Protein AF-A0A0G1K9X2-F1 (afdb_monomer_lite)

Secondary structure (DSSP, 8-state):
-PPP----------------HHHHHHHHHHHHHHHS-HHHHHHHTTT-EEEEEETTEEEEE---TT--

Foldseek 3Di:
DDDDDDDDPPPPPPPPDDDPQQVVLVVVLVVVPVVDDVVCSVVWPPPKGFPDQDPNDTDIDDDDPPDD

Structure (mmCIF, N/CA/C/O backbone):
data_AF-A0A0G1K9X2-F1
#
_entry.id   AF-A0A0G1K9X2-F1
#
loop_
_atom_site.group_PDB
_atom_site.id
_atom_site.type_symbol
_atom_site.label_atom_id
_atom_site.label_alt_id
_atom_site.label_comp_id
_atom_site.label_asym_id
_atom_site.label_entity_id
_atom_site.label_seq_id
_atom_site.pdbx_PDB_ins_code
_atom_site.Cartn_x
_atom_site.Cartn_y
_atom_site.Cartn_z
_atom_site.occupancy
_atom_site.B_iso_or_equiv
_atom_site.auth_seq_id
_atom_site.auth_comp_id
_atom_site.auth_asym_id
_atom_site.auth_atom_id
_atom_site.pdbx_PDB_model_num
ATOM 1 N N . MET A 1 1 ? -15.204 15.223 65.780 1.00 41.94 1 MET A N 1
AT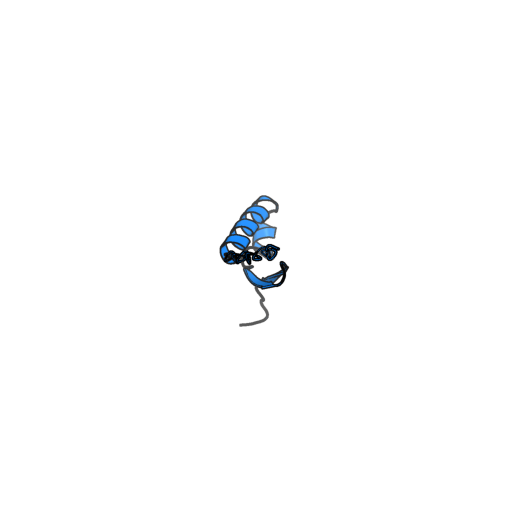OM 2 C CA . MET A 1 1 ? -14.797 14.132 64.868 1.00 41.94 1 MET A CA 1
ATOM 3 C C . MET A 1 1 ? -15.322 14.502 63.489 1.00 41.94 1 MET A C 1
ATOM 5 O O . MET A 1 1 ? -16.533 14.571 63.342 1.00 41.94 1 MET A O 1
ATOM 9 N N . ASN A 1 2 ? -14.450 14.853 62.539 1.00 40.50 2 ASN A N 1
ATOM 10 C CA . ASN A 1 2 ? -14.859 15.187 61.167 1.00 40.50 2 ASN A CA 1
ATOM 11 C C . ASN A 1 2 ? -14.866 13.918 60.305 1.00 40.50 2 ASN A C 1
ATOM 13 O O . ASN A 1 2 ? -13.923 13.132 60.418 1.00 40.50 2 ASN A O 1
ATOM 17 N N . PRO A 1 3 ? -15.872 13.713 59.438 1.00 55.66 3 PRO A N 1
ATOM 18 C CA . PRO A 1 3 ? -15.842 12.627 58.475 1.00 55.66 3 PRO A CA 1
ATOM 19 C C . PRO A 1 3 ? -14.846 12.961 57.356 1.00 55.66 3 PRO A C 1
ATOM 21 O O . PRO A 1 3 ? -14.802 14.077 56.841 1.00 55.66 3 PRO A O 1
ATOM 24 N N . ILE A 1 4 ? -14.019 11.976 57.018 1.00 53.91 4 ILE A N 1
ATOM 25 C CA . ILE A 1 4 ? -13.015 12.031 55.957 1.00 53.91 4 ILE A CA 1
ATOM 26 C C . ILE A 1 4 ? -13.753 12.119 54.616 1.00 53.91 4 ILE A C 1
ATOM 28 O O . ILE A 1 4 ? -14.490 11.209 54.243 1.00 53.91 4 ILE A O 1
ATOM 32 N N . SER A 1 5 ? -13.570 13.219 53.888 1.00 59.12 5 SER A N 1
ATOM 33 C CA . SER A 1 5 ? -14.033 13.359 52.509 1.00 59.12 5 SER A CA 1
ATOM 34 C C . SER A 1 5 ? -13.179 12.475 51.599 1.00 59.12 5 SER A C 1
ATOM 36 O O . SER A 1 5 ? -12.004 12.767 51.370 1.00 59.12 5 SER A O 1
ATOM 38 N N . HIS A 1 6 ? -13.762 11.390 51.093 1.00 55.62 6 HIS A N 1
ATOM 39 C CA . HIS A 1 6 ? -13.158 10.574 50.043 1.00 55.62 6 HIS A CA 1
ATOM 40 C C . HIS A 1 6 ? -12.962 11.408 48.763 1.00 55.62 6 HIS A C 1
ATOM 42 O O . HIS A 1 6 ? -13.903 12.087 48.340 1.00 55.62 6 HIS A O 1
ATOM 48 N N . PRO A 1 7 ? -11.778 11.369 48.123 1.00 54.88 7 PRO A N 1
ATOM 49 C CA . PRO A 1 7 ? -11.567 12.037 46.847 1.00 54.88 7 PRO A CA 1
ATOM 50 C C . PRO A 1 7 ? -12.394 11.344 45.760 1.00 54.88 7 PRO A C 1
ATOM 52 O O . PRO A 1 7 ? -12.284 10.139 45.541 1.00 54.88 7 PRO A O 1
ATOM 55 N N . SER A 1 8 ? -13.240 12.120 45.089 1.00 50.03 8 SER A N 1
ATOM 56 C CA . SER A 1 8 ? -14.020 11.692 43.932 1.00 50.03 8 SER A CA 1
ATOM 57 C C . SER A 1 8 ? -13.055 11.380 42.789 1.00 50.03 8 SER A C 1
ATOM 59 O O . SER A 1 8 ? -12.354 12.266 42.300 1.00 50.03 8 SER A O 1
ATOM 61 N N . THR A 1 9 ? -12.987 10.119 42.368 1.00 54.66 9 THR A N 1
ATOM 62 C CA . THR A 1 9 ? -12.234 9.713 41.179 1.00 54.66 9 THR A CA 1
ATOM 63 C C . THR A 1 9 ? -12.917 10.295 39.943 1.00 54.66 9 THR A C 1
ATOM 65 O O . THR A 1 9 ? -13.936 9.788 39.479 1.00 54.66 9 THR A O 1
ATOM 68 N N . THR A 1 10 ? -12.376 11.395 39.421 1.00 55.41 10 THR A N 1
ATOM 69 C CA . THR A 1 10 ? -12.753 11.947 38.117 1.00 55.41 10 THR A CA 1
ATOM 70 C C . THR A 1 10 ? -12.366 10.939 37.042 1.00 55.41 10 THR A C 1
ATOM 72 O O . THR A 1 10 ? -11.193 10.817 36.695 1.00 55.41 10 THR A O 1
ATOM 75 N N . ASN A 1 11 ? -13.347 10.204 36.517 1.00 58.72 11 ASN A N 1
ATOM 76 C CA . ASN A 1 11 ? -13.176 9.398 35.313 1.00 58.72 11 ASN A CA 1
ATOM 77 C C . ASN A 1 11 ? -12.817 10.337 34.154 1.00 58.72 11 ASN A C 1
ATOM 79 O O . ASN A 1 11 ? -13.677 11.030 33.610 1.00 58.72 11 ASN A O 1
ATOM 83 N N . SER A 1 12 ? -11.537 10.383 33.792 1.00 64.12 12 SER A N 1
ATOM 84 C CA . SER A 1 12 ? -11.073 11.004 32.559 1.00 64.12 12 SER A CA 1
ATOM 85 C C . SER A 1 12 ? -11.698 10.252 31.391 1.00 64.12 12 SER A C 1
ATOM 87 O O . SER A 1 12 ? -11.303 9.128 31.084 1.00 64.12 12 SER A O 1
ATOM 89 N N . ILE A 1 13 ? -12.707 10.858 30.771 1.00 70.31 13 ILE A N 1
ATOM 90 C CA . ILE A 1 13 ? -13.303 10.386 29.524 1.00 70.31 13 ILE A CA 1
ATOM 91 C C . ILE A 1 13 ? -12.175 10.343 28.489 1.00 70.31 13 ILE A C 1
ATOM 93 O O . ILE A 1 13 ? -11.710 11.386 28.027 1.00 70.31 13 ILE A O 1
ATOM 97 N N . VAL A 1 14 ? -11.699 9.140 28.168 1.00 68.81 14 VAL A N 1
ATOM 98 C CA . VAL A 1 14 ? -10.748 8.920 27.078 1.00 68.81 14 VAL A CA 1
ATOM 99 C C . VAL A 1 14 ? -11.475 9.311 25.798 1.00 68.81 14 VAL A C 1
ATOM 101 O O . VAL A 1 14 ? -12.438 8.661 25.397 1.00 68.81 14 VAL A O 1
ATOM 104 N N . ARG A 1 15 ? -11.067 10.423 25.183 1.00 64.00 15 ARG A N 1
ATOM 105 C CA . ARG A 1 15 ? -11.538 10.773 23.844 1.00 64.00 15 ARG A CA 1
ATOM 106 C C . ARG A 1 15 ? -10.918 9.770 22.885 1.00 64.00 15 ARG A C 1
ATOM 108 O O . ARG A 1 15 ? -9.722 9.840 22.631 1.00 64.00 15 ARG A O 1
ATOM 115 N N . THR A 1 16 ? -11.720 8.850 22.366 1.00 64.31 16 THR A N 1
ATOM 116 C CA . THR A 1 16 ? -11.325 8.072 21.194 1.00 64.31 16 THR A CA 1
ATOM 117 C C . THR A 1 16 ? -11.211 9.048 20.031 1.00 64.31 16 THR A C 1
ATOM 119 O O . THR A 1 16 ? -12.210 9.579 19.545 1.00 64.31 16 THR A O 1
ATOM 122 N N . GLU A 1 17 ? -9.984 9.360 19.638 1.00 71.12 17 GLU A N 1
ATOM 123 C CA . GLU A 1 17 ? -9.719 10.112 18.422 1.00 71.12 17 GLU A CA 1
ATOM 124 C C . GLU A 1 17 ? -10.143 9.275 17.213 1.00 71.12 17 GLU A C 1
ATOM 126 O O . GLU A 1 17 ? -9.759 8.117 17.062 1.00 71.12 17 GLU A O 1
ATOM 131 N N . HIS A 1 18 ? -11.015 9.841 16.379 1.00 76.38 18 HIS A N 1
ATOM 132 C CA . HIS A 1 18 ? -11.474 9.172 15.170 1.00 76.38 18 HIS A CA 1
ATOM 133 C C . HIS A 1 18 ? -10.337 9.188 14.144 1.00 76.38 18 HIS A C 1
ATOM 135 O O . HIS A 1 18 ? -10.018 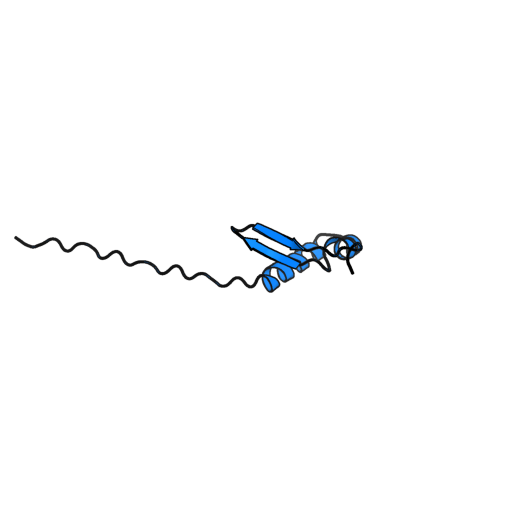10.235 13.576 1.00 76.38 18 HIS A O 1
ATOM 141 N N . ILE A 1 19 ? -9.712 8.033 13.925 1.00 85.12 19 ILE A N 1
ATOM 142 C CA . ILE A 1 19 ? -8.618 7.875 12.965 1.00 85.12 19 ILE A CA 1
ATOM 143 C C . ILE A 1 19 ? -9.197 7.887 11.549 1.00 85.12 19 ILE A C 1
ATOM 145 O O . ILE A 1 19 ? -10.032 7.056 11.194 1.00 85.12 19 ILE A O 1
ATOM 149 N N . ASP A 1 20 ? -8.723 8.812 10.718 1.00 93.44 20 ASP A N 1
ATOM 150 C CA . ASP A 1 20 ? -8.984 8.782 9.280 1.00 93.44 20 ASP A CA 1
ATOM 151 C C . ASP A 1 20 ? -8.033 7.777 8.617 1.00 93.44 20 ASP A C 1
ATOM 153 O O . ASP A 1 20 ? -6.889 8.089 8.273 1.00 93.44 20 ASP A O 1
ATOM 157 N N . VAL A 1 21 ? -8.510 6.539 8.476 1.00 94.12 21 VAL A N 1
ATOM 158 C CA . VAL A 1 21 ? -7.743 5.423 7.902 1.00 94.12 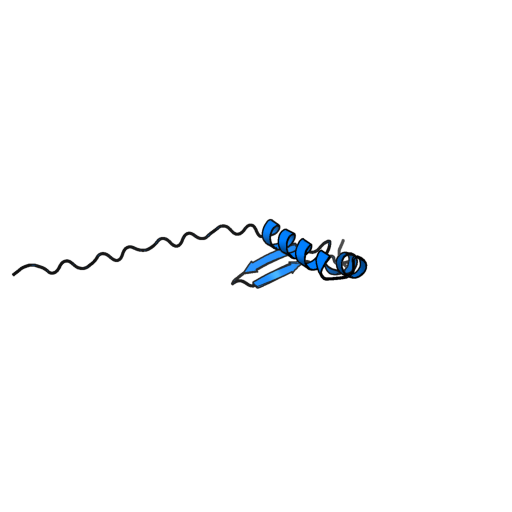21 VAL A CA 1
ATOM 159 C C . VAL A 1 21 ? -7.324 5.677 6.457 1.00 94.12 21 VAL A C 1
ATOM 161 O O . VAL A 1 21 ? -6.255 5.229 6.044 1.00 94.12 21 VAL A O 1
ATOM 164 N N . LYS A 1 22 ? -8.128 6.425 5.690 1.00 93.94 22 LYS A N 1
ATOM 165 C CA . LYS A 1 22 ? -7.799 6.741 4.302 1.00 93.94 22 LYS A CA 1
ATOM 166 C C . LYS A 1 22 ? -6.619 7.699 4.269 1.00 93.94 22 LYS A C 1
ATOM 168 O O . LYS A 1 22 ? -5.628 7.417 3.604 1.00 93.94 22 LYS A O 1
ATOM 173 N N . LYS A 1 23 ? -6.701 8.788 5.036 1.00 95.88 23 LYS A N 1
ATOM 174 C CA . LYS A 1 23 ? -5.609 9.758 5.136 1.00 95.88 23 LYS A CA 1
ATOM 175 C C . LYS A 1 23 ? -4.319 9.106 5.636 1.00 95.88 23 LYS A C 1
ATOM 177 O O . LYS A 1 23 ? -3.257 9.362 5.080 1.00 95.88 23 LYS A O 1
ATOM 182 N N . LEU A 1 24 ? -4.416 8.234 6.643 1.00 95.88 24 LEU A N 1
ATOM 183 C CA . LEU A 1 24 ? -3.270 7.494 7.174 1.00 95.88 24 LEU A CA 1
ATOM 184 C C . LEU A 1 24 ? -2.540 6.706 6.077 1.00 95.88 24 LEU A C 1
ATOM 186 O O . LEU A 1 24 ? -1.312 6.756 5.995 1.00 95.88 24 LEU A O 1
ATOM 190 N N . TRP A 1 25 ? -3.288 5.975 5.247 1.00 97.50 25 TRP A N 1
ATOM 191 C CA . TRP A 1 25 ? -2.690 5.180 4.180 1.00 97.50 25 TRP A CA 1
ATOM 192 C C . TRP A 1 25 ? -2.204 6.035 3.010 1.00 97.50 25 TRP A C 1
ATOM 194 O O . TRP A 1 25 ? -1.115 5.783 2.505 1.00 97.50 25 TRP A O 1
ATOM 204 N N . ASP A 1 26 ? -2.937 7.085 2.631 1.00 97.69 26 ASP A N 1
ATOM 205 C CA . ASP A 1 26 ? -2.505 8.034 1.598 1.00 97.69 26 ASP A CA 1
ATOM 206 C C . ASP A 1 26 ? -1.149 8.671 1.968 1.00 97.69 26 ASP A C 1
ATOM 208 O O . ASP A 1 26 ? -0.222 8.697 1.155 1.00 97.69 26 ASP A O 1
ATOM 212 N N . ASP A 1 27 ? -0.989 9.109 3.223 1.00 97.81 27 ASP A N 1
ATOM 213 C CA . ASP A 1 27 ? 0.265 9.675 3.734 1.00 97.81 27 ASP A CA 1
ATOM 214 C C . ASP A 1 27 ? 1.408 8.638 3.729 1.00 97.81 27 ASP A C 1
ATOM 216 O O . ASP A 1 27 ? 2.574 8.978 3.491 1.00 97.81 27 ASP A O 1
ATOM 220 N N . ALA A 1 28 ? 1.099 7.362 3.988 1.00 97.94 28 ALA A N 1
ATOM 221 C CA . ALA A 1 28 ? 2.065 6.270 3.900 1.00 97.94 28 ALA A CA 1
ATOM 222 C C . ALA A 1 28 ? 2.473 5.982 2.445 1.00 97.94 28 ALA A C 1
ATOM 224 O O . ALA A 1 28 ? 3.666 5.844 2.171 1.00 97.94 28 ALA A O 1
ATOM 225 N N . LEU A 1 29 ? 1.519 5.956 1.508 1.00 98.38 29 LEU A N 1
ATOM 226 C CA . LEU A 1 29 ? 1.772 5.735 0.083 1.00 98.38 29 LEU A CA 1
ATOM 227 C C . LEU A 1 29 ? 2.708 6.799 -0.500 1.00 98.38 29 LEU A C 1
ATOM 229 O O . LEU A 1 29 ? 3.640 6.437 -1.216 1.00 98.38 29 LEU A O 1
ATOM 233 N N . VAL A 1 30 ? 2.545 8.073 -0.123 1.00 98.50 30 VAL A N 1
ATOM 234 C CA . VAL A 1 30 ? 3.469 9.153 -0.525 1.00 98.50 30 VAL A CA 1
ATOM 235 C C . VAL A 1 30 ? 4.897 8.864 -0.057 1.00 98.50 30 VAL A C 1
ATOM 237 O O . VAL A 1 30 ? 5.848 8.981 -0.830 1.00 98.50 30 VAL A O 1
ATOM 240 N N . LYS A 1 31 ? 5.076 8.450 1.203 1.00 98.56 31 LYS A N 1
ATOM 241 C CA . LYS A 1 31 ? 6.408 8.127 1.744 1.00 98.56 31 LYS A CA 1
ATOM 242 C C . LYS A 1 31 ? 7.024 6.917 1.046 1.00 98.56 31 LYS A C 1
ATOM 244 O O . LYS A 1 31 ? 8.219 6.927 0.761 1.00 98.56 31 LYS A O 1
ATOM 249 N N . ILE A 1 32 ? 6.218 5.894 0.760 1.00 98.38 32 ILE A N 1
ATOM 250 C CA . ILE A 1 32 ? 6.669 4.694 0.053 1.00 98.38 32 ILE A CA 1
ATOM 251 C C . ILE A 1 32 ? 7.100 5.059 -1.371 1.00 98.38 32 ILE A C 1
ATOM 253 O O . ILE A 1 32 ? 8.203 4.684 -1.761 1.00 98.38 32 ILE A O 1
ATOM 257 N N . GLU A 1 33 ? 6.301 5.829 -2.118 1.00 98.31 33 GLU A N 1
ATOM 258 C CA . GLU A 1 33 ? 6.605 6.243 -3.498 1.00 98.31 33 GLU A CA 1
ATOM 259 C C . GLU A 1 33 ? 7.942 6.989 -3.607 1.00 98.31 33 GLU A C 1
ATOM 261 O O . GLU A 1 33 ? 8.694 6.767 -4.553 1.00 98.31 33 GLU A O 1
ATOM 266 N N . LEU A 1 34 ? 8.285 7.806 -2.605 1.00 98.38 34 LEU A N 1
ATOM 267 C CA . LEU A 1 34 ? 9.567 8.516 -2.536 1.00 98.38 34 LEU A CA 1
ATOM 268 C C . LEU A 1 34 ? 10.766 7.608 -2.203 1.00 98.38 34 LEU A C 1
ATOM 270 O O . LEU A 1 34 ? 11.910 8.010 -2.407 1.00 98.38 34 LEU A O 1
ATOM 274 N N . SER A 1 35 ? 10.527 6.407 -1.673 1.00 98.56 35 SER A N 1
ATOM 275 C CA . SER A 1 35 ? 11.568 5.504 -1.158 1.00 98.56 35 SER A CA 1
ATOM 276 C C . SER A 1 35 ? 11.945 4.357 -2.104 1.00 98.56 35 SER A C 1
ATOM 278 O O . SER A 1 35 ? 12.983 3.723 -1.918 1.00 98.56 35 SER A O 1
ATOM 280 N N . ILE A 1 36 ? 11.120 4.080 -3.118 1.00 98.12 36 ILE A N 1
ATOM 281 C CA . ILE A 1 36 ? 11.309 2.970 -4.062 1.00 98.12 36 ILE A CA 1
ATOM 282 C C . ILE A 1 36 ? 11.210 3.454 -5.510 1.00 98.12 36 ILE A C 1
ATOM 284 O O . ILE A 1 36 ? 10.847 4.590 -5.793 1.00 98.12 36 ILE A O 1
ATOM 288 N N . THR A 1 37 ? 11.536 2.585 -6.468 1.00 98.56 37 THR A N 1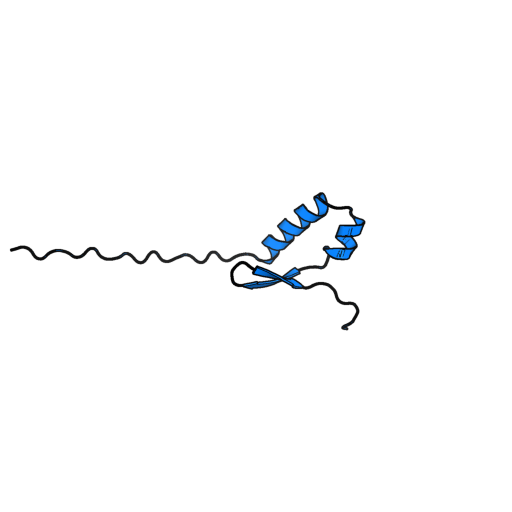
ATOM 289 C CA . THR A 1 37 ? 11.406 2.942 -7.885 1.00 98.56 37 THR A CA 1
ATOM 290 C C . THR A 1 37 ? 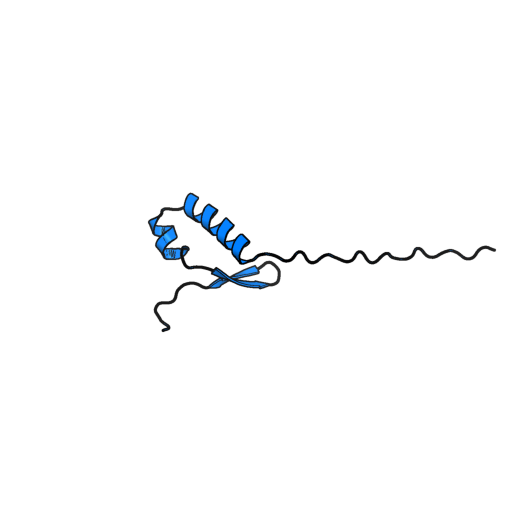9.931 3.110 -8.285 1.00 98.56 37 THR A C 1
ATOM 292 O O . THR A 1 37 ? 9.068 2.379 -7.781 1.00 98.56 37 THR A O 1
ATOM 295 N N . PRO A 1 38 ? 9.618 3.975 -9.272 1.00 98.19 38 PRO A N 1
ATOM 296 C CA . PRO A 1 38 ? 8.249 4.133 -9.764 1.00 98.19 38 PRO A CA 1
ATOM 297 C C . PRO A 1 38 ? 7.622 2.825 -10.264 1.00 98.19 38 PRO A C 1
ATOM 299 O O . PRO A 1 38 ? 6.413 2.634 -10.149 1.00 98.19 38 PRO A O 1
ATOM 302 N N . ALA A 1 39 ? 8.433 1.914 -10.816 1.00 97.44 39 ALA A N 1
ATOM 303 C CA . ALA A 1 39 ? 7.978 0.600 -11.265 1.00 97.44 39 ALA A CA 1
ATOM 304 C C . ALA A 1 39 ? 7.537 -0.288 -10.089 1.00 97.44 39 ALA A C 1
ATOM 306 O O . ALA A 1 39 ? 6.460 -0.885 -10.146 1.00 97.44 39 ALA A O 1
ATOM 307 N N . ASN A 1 40 ? 8.314 -0.324 -9.001 1.00 97.62 40 ASN A N 1
ATOM 308 C CA . ASN A 1 40 ? 7.965 -1.103 -7.813 1.00 97.62 40 ASN A CA 1
ATOM 309 C C . ASN A 1 40 ? 6.722 -0.535 -7.120 1.00 97.62 40 ASN A C 1
ATOM 311 O O . ASN A 1 40 ? 5.830 -1.299 -6.759 1.00 97.62 40 ASN A O 1
ATOM 315 N N . PHE A 1 41 ? 6.612 0.793 -7.003 1.00 98.44 41 PHE A N 1
ATOM 316 C CA . PHE A 1 41 ? 5.425 1.428 -6.426 1.00 98.44 41 PHE A CA 1
ATOM 317 C C . PHE A 1 41 ? 4.157 1.119 -7.228 1.00 98.44 41 PHE A C 1
ATOM 319 O O . PHE A 1 41 ? 3.151 0.677 -6.671 1.00 98.44 41 PHE A O 1
ATOM 326 N N . LYS A 1 42 ? 4.222 1.288 -8.557 1.00 96.56 42 LYS A N 1
ATOM 327 C CA . LYS A 1 42 ? 3.108 0.986 -9.468 1.00 96.56 42 LYS A CA 1
ATOM 328 C C . LYS A 1 42 ? 2.638 -0.460 -9.370 1.00 96.56 42 LYS A C 1
ATOM 330 O O . LYS A 1 42 ? 1.442 -0.688 -9.468 1.00 96.56 42 LYS A O 1
ATOM 335 N N . THR A 1 43 ? 3.565 -1.399 -9.201 1.00 94.81 43 THR A N 1
ATOM 336 C CA . THR A 1 43 ? 3.260 -2.835 -9.208 1.00 94.81 43 THR A CA 1
ATOM 337 C C . THR A 1 43 ? 2.681 -3.309 -7.878 1.00 94.81 43 THR A C 1
ATOM 339 O O . THR A 1 43 ? 1.764 -4.121 -7.877 1.00 94.81 43 THR A O 1
ATOM 342 N N . TRP A 1 44 ? 3.206 -2.815 -6.752 1.00 95.81 44 TRP A N 1
ATOM 343 C CA . TRP A 1 44 ? 2.934 -3.416 -5.441 1.00 95.81 44 TRP A CA 1
ATOM 344 C C . TRP A 1 44 ? 2.067 -2.571 -4.505 1.00 95.81 44 TRP A C 1
ATOM 346 O O . TRP A 1 44 ? 1.487 -3.132 -3.583 1.00 95.81 44 TRP A O 1
ATOM 356 N N . PHE A 1 45 ? 1.970 -1.251 -4.709 1.00 97.31 45 PHE A N 1
ATOM 357 C CA . PHE A 1 45 ? 1.408 -0.347 -3.692 1.00 97.31 45 PHE A CA 1
ATOM 358 C C . PHE A 1 45 ? 0.301 0.586 -4.189 1.00 97.31 45 PHE A C 1
ATOM 360 O O . PHE A 1 45 ? -0.598 0.894 -3.409 1.00 97.31 45 PHE A O 1
ATOM 367 N N . ARG A 1 46 ? 0.334 1.017 -5.459 1.00 96.31 46 ARG A N 1
ATOM 368 C CA . ARG A 1 46 ? -0.574 2.041 -6.019 1.00 96.31 46 ARG A CA 1
ATOM 369 C C . ARG A 1 46 ? -2.048 1.842 -5.660 1.00 96.31 46 ARG A C 1
ATOM 371 O O . ARG A 1 46 ? -2.703 2.797 -5.266 1.00 96.31 46 ARG A O 1
ATOM 378 N N . ASP A 1 47 ? -2.546 0.625 -5.836 1.00 96.25 47 ASP A N 1
ATOM 379 C CA . ASP A 1 47 ? -3.972 0.305 -5.725 1.00 96.25 47 ASP A CA 1
ATOM 380 C C . ASP A 1 47 ? -4.281 -0.473 -4.431 1.00 96.25 47 ASP A C 1
ATOM 382 O O . ASP A 1 47 ? -5.247 -1.231 -4.354 1.00 96.25 47 ASP A O 1
ATOM 386 N N . THR A 1 48 ? -3.430 -0.318 -3.411 1.00 97.19 48 THR A N 1
ATOM 387 C CA . THR A 1 48 ? -3.629 -0.916 -2.083 1.00 97.19 48 THR A CA 1
ATOM 388 C C . THR A 1 48 ? -4.383 0.030 -1.159 1.00 97.19 48 THR A C 1
ATOM 390 O O . THR A 1 48 ? -4.236 1.249 -1.249 1.00 97.19 48 THR A O 1
ATOM 393 N N . TYR A 1 49 ? -5.169 -0.522 -0.239 1.00 96.88 49 TYR A N 1
ATOM 394 C CA . TYR A 1 49 ? -5.909 0.258 0.754 1.00 96.88 49 TYR A CA 1
ATOM 395 C C . TYR A 1 49 ? -6.065 -0.510 2.068 1.00 96.88 49 TYR A C 1
ATOM 397 O O . TYR A 1 49 ? -6.014 -1.740 2.089 1.00 96.88 49 TYR A O 1
ATOM 405 N N . ILE A 1 50 ? -6.271 0.212 3.173 1.00 97.19 50 ILE A N 1
ATOM 406 C CA . ILE A 1 50 ? -6.577 -0.402 4.471 1.00 97.19 50 ILE A CA 1
ATOM 407 C C . IL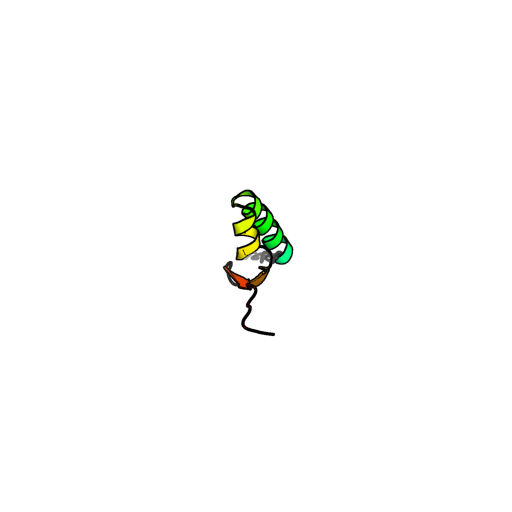E A 1 50 ? -7.989 -0.993 4.421 1.00 97.19 50 ILE A C 1
ATOM 409 O O . ILE A 1 50 ? -8.964 -0.272 4.223 1.00 97.19 50 ILE A O 1
ATOM 413 N N . LEU A 1 51 ? -8.083 -2.309 4.612 1.00 96.12 51 LEU A N 1
ATOM 414 C CA . LEU A 1 51 ? -9.335 -3.051 4.751 1.00 96.12 51 LEU A CA 1
ATOM 415 C C . LEU A 1 51 ? -9.879 -2.961 6.182 1.00 96.12 51 LEU A C 1
ATOM 417 O O . LEU A 1 51 ? -11.075 -2.763 6.371 1.00 96.12 51 LEU A O 1
ATOM 421 N N . SER A 1 52 ? -9.001 -3.095 7.178 1.00 95.06 52 SER A N 1
ATOM 422 C CA . SER A 1 52 ? -9.335 -2.939 8.596 1.00 95.06 52 SER A CA 1
ATOM 423 C C . SER A 1 52 ? -8.137 -2.428 9.393 1.00 95.06 52 SER A C 1
ATOM 425 O O . SER A 1 52 ? -6.982 -2.619 9.001 1.00 95.06 52 SER A O 1
ATOM 427 N N . LEU A 1 53 ? -8.425 -1.759 10.508 1.00 94.12 53 LEU A N 1
ATOM 428 C CA . LEU A 1 53 ? -7.439 -1.316 11.486 1.00 94.12 53 LEU A CA 1
ATOM 429 C C . LEU A 1 53 ? -7.920 -1.761 12.867 1.00 94.12 53 LEU A C 1
ATOM 431 O O . LEU A 1 53 ? -8.852 -1.178 13.417 1.00 94.12 53 LEU A O 1
ATOM 435 N N . GLU A 1 54 ? -7.297 -2.803 13.402 1.00 94.38 54 GLU A N 1
ATOM 436 C CA . GLU A 1 54 ? -7.704 -3.462 14.645 1.00 94.38 54 GLU A CA 1
ATOM 437 C C . GLU A 1 54 ? -6.482 -3.610 15.547 1.00 94.38 54 GLU A C 1
ATOM 439 O O . GLU A 1 54 ? -5.431 -4.063 15.098 1.00 94.38 54 GLU A O 1
ATOM 444 N N . ASP A 1 55 ? -6.592 -3.164 16.801 1.00 91.88 55 ASP A N 1
ATOM 445 C CA . ASP A 1 55 ? -5.522 -3.250 17.805 1.00 91.88 55 ASP A CA 1
ATOM 446 C C . ASP A 1 55 ? -4.154 -2.731 17.314 1.00 91.88 55 ASP A C 1
ATOM 448 O O . ASP A 1 55 ? -3.097 -3.301 17.583 1.00 91.88 55 ASP A O 1
ATOM 452 N N . GLY A 1 56 ? -4.171 -1.637 16.544 1.00 89.81 56 GLY A N 1
ATOM 453 C CA . GLY A 1 56 ? -2.967 -1.032 15.961 1.00 89.81 56 GLY A CA 1
ATOM 454 C C . GLY A 1 56 ? -2.383 -1.788 14.760 1.00 89.81 56 GLY A C 1
ATOM 455 O O . GLY A 1 56 ? -1.346 -1.384 14.238 1.00 89.81 56 GLY A O 1
ATOM 456 N N . THR A 1 57 ? -3.046 -2.844 14.289 1.00 94.56 57 THR A N 1
ATOM 457 C CA . THR A 1 57 ? -2.655 -3.630 13.115 1.00 94.56 57 THR A CA 1
ATOM 458 C C . THR A 1 57 ? -3.526 -3.264 11.919 1.00 94.56 57 THR A C 1
ATOM 460 O O . THR A 1 57 ? -4.748 -3.397 11.961 1.00 94.56 57 THR A O 1
ATOM 463 N N . ALA A 1 58 ? -2.896 -2.805 10.835 1.00 95.88 58 ALA A N 1
ATOM 464 C CA . ALA A 1 58 ? -3.580 -2.510 9.580 1.00 95.88 58 ALA A CA 1
ATOM 465 C C . ALA A 1 58 ? -3.544 -3.729 8.647 1.00 95.88 58 ALA A C 1
ATOM 467 O O . ALA A 1 58 ? -2.468 -4.192 8.265 1.00 95.88 58 ALA A O 1
ATOM 468 N N . THR A 1 59 ? -4.714 -4.212 8.233 1.00 97.25 59 THR A N 1
ATOM 469 C CA . THR A 1 59 ? -4.841 -5.213 7.167 1.00 97.25 59 THR A CA 1
ATOM 470 C C . THR A 1 59 ? -4.991 -4.493 5.835 1.00 97.25 59 THR A C 1
ATOM 472 O O . THR A 1 59 ? -5.900 -3.679 5.675 1.00 97.25 59 THR A O 1
ATOM 475 N N . LEU A 1 60 ? -4.122 -4.791 4.868 1.00 96.88 60 LEU A N 1
ATOM 476 C CA . LEU A 1 60 ? -4.156 -4.173 3.541 1.00 96.88 60 LEU A CA 1
ATOM 477 C C . LEU A 1 60 ? -4.819 -5.096 2.523 1.00 96.88 60 LEU A C 1
ATOM 479 O O . LEU A 1 60 ? -4.440 -6.258 2.380 1.00 96.88 60 LEU A O 1
ATOM 483 N N . ALA A 1 61 ? -5.776 -4.553 1.780 1.00 95.81 61 ALA A N 1
ATOM 484 C CA . ALA A 1 61 ? -6.274 -5.171 0.566 1.00 95.81 61 ALA A CA 1
ATOM 485 C C . ALA A 1 61 ? -5.342 -4.840 -0.603 1.00 95.81 61 ALA A C 1
ATOM 487 O O . ALA A 1 61 ? -4.849 -3.715 -0.736 1.00 95.81 61 ALA A O 1
ATOM 488 N N . VAL A 1 62 ? -5.130 -5.833 -1.464 1.00 94.88 62 VAL A N 1
ATOM 489 C CA . VAL A 1 62 ? -4.340 -5.710 -2.691 1.00 94.88 62 VAL A CA 1
ATOM 490 C C . VAL A 1 62 ? -5.197 -6.108 -3.893 1.00 94.88 62 VAL A C 1
ATOM 492 O O . VAL A 1 62 ? -6.070 -6.973 -3.754 1.00 94.88 62 VAL A O 1
ATOM 495 N N . PRO A 1 63 ? -4.964 -5.525 -5.080 1.00 90.88 63 PRO A N 1
ATOM 496 C CA . PRO A 1 63 ? -5.647 -5.950 -6.292 1.00 90.88 63 PRO A CA 1
ATOM 497 C C . PRO A 1 63 ? -5.389 -7.431 -6.570 1.00 90.88 63 PRO A C 1
ATOM 499 O O . PRO A 1 63 ? -4.246 -7.890 -6.566 1.00 90.88 63 PRO A O 1
ATOM 502 N N . SER A 1 64 ? -6.454 -8.175 -6.853 1.00 87.19 64 SER A N 1
ATOM 503 C CA . SER A 1 64 ? -6.370 -9.572 -7.270 1.00 87.19 64 SER A CA 1
ATOM 504 C C . SER A 1 64 ? -6.878 -9.713 -8.696 1.00 87.19 64 SER A C 1
ATOM 506 O O . SER A 1 64 ? -7.959 -9.239 -9.031 1.00 87.19 64 SER A O 1
ATOM 508 N N . VAL A 1 65 ? -6.110 -10.409 -9.535 1.00 80.12 65 VAL A N 1
ATOM 509 C CA . VAL A 1 65 ? -6.513 -10.748 -10.912 1.00 80.12 65 VAL A CA 1
ATOM 510 C C . VAL A 1 65 ? -7.417 -11.984 -10.981 1.00 80.12 65 VAL A C 1
ATOM 512 O O . VAL A 1 65 ? -7.880 -12.350 -12.058 1.00 80.12 65 VAL A O 1
ATOM 515 N N . PHE A 1 66 ? -7.659 -12.642 -9.843 1.00 76.56 66 PHE A N 1
ATOM 516 C CA . PHE A 1 66 ? -8.374 -13.917 -9.765 1.00 76.56 66 PHE A CA 1
ATOM 517 C C . PHE A 1 66 ? -9.875 -13.775 -9.477 1.00 76.56 66 PHE A C 1
ATOM 519 O O . PHE A 1 66 ? -10.579 -14.781 -9.450 1.00 76.56 66 PHE A O 1
ATOM 526 N N . VAL A 1 67 ? -10.379 -12.555 -9.273 1.00 63.31 67 VAL A N 1
ATOM 527 C CA . VAL A 1 67 ? -11.786 -12.286 -8.934 1.00 63.31 67 VAL A CA 1
ATOM 528 C C . VAL A 1 67 ? -12.319 -11.147 -9.811 1.00 63.31 67 VAL A C 1
ATOM 530 O O . VAL A 1 67 ? -11.635 -10.140 -9.981 1.00 63.31 67 VAL A O 1
ATOM 533 N N . ARG A 1 68 ? -13.507 -11.334 -10.403 1.00 54.19 68 ARG A N 1
ATOM 534 C CA . ARG A 1 68 ? -14.260 -10.346 -11.196 1.00 54.19 68 ARG A CA 1
ATOM 535 C C . ARG A 1 68 ? -15.631 -10.127 -10.582 1.00 54.19 68 ARG A C 1
ATOM 537 O O . ARG A 1 68 ? -16.180 -11.126 -10.068 1.00 54.19 68 ARG A O 1
#

Radius of gyration: 22.65 Å; chains: 1; bounding box: 27×29×76 Å

Sequence (68 aa):
MNPISHPSTTNSIVRTEHIDVKKLWDDALVKIELSITPANFKTWFRDTYILSLEDGTATLAVPSVFVR

pLDDT: mean 84.46, std 17.65, range [40.5, 98.56]